Protein AF-A0A9W4ES70-F1 (afdb_monomer_lite)

Structure (mmCIF, N/CA/C/O backbone):
data_AF-A0A9W4ES70-F1
#
_entry.id   AF-A0A9W4ES70-F1
#
loop_
_atom_site.group_PDB
_atom_site.id
_atom_site.type_symbol
_atom_site.label_atom_id
_atom_site.label_alt_id
_atom_site.label_comp_id
_atom_site.label_asym_id
_atom_site.label_entity_id
_atom_site.label_seq_id
_atom_site.pdbx_PDB_ins_code
_atom_site.Cartn_x
_atom_site.Cartn_y
_atom_site.Cartn_z
_atom_site.occupancy
_atom_site.B_iso_or_equiv
_atom_site.auth_seq_id
_atom_site.auth_comp_id
_atom_site.auth_asym_id
_atom_site.auth_atom_id
_atom_site.pdbx_PDB_model_num
ATOM 1 N N . MET A 1 1 ? 16.381 16.134 1.937 1.00 42.25 1 MET A N 1
ATOM 2 C CA . MET A 1 1 ? 16.987 15.827 0.626 1.00 42.25 1 MET A CA 1
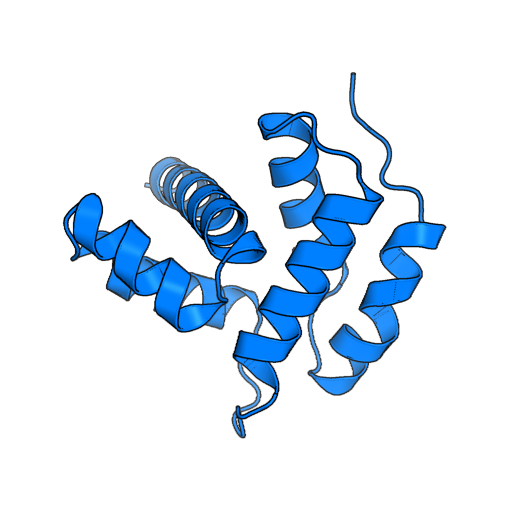ATOM 3 C C . MET A 1 1 ? 16.036 14.864 -0.059 1.00 42.25 1 MET A C 1
ATOM 5 O O . MET A 1 1 ? 15.792 13.801 0.492 1.00 42.25 1 MET A O 1
ATOM 9 N N . GLU A 1 2 ? 15.387 15.279 -1.142 1.00 50.44 2 GLU A N 1
ATOM 10 C CA . GLU A 1 2 ? 14.428 14.433 -1.856 1.00 50.44 2 GLU A CA 1
ATOM 11 C C . GLU A 1 2 ? 15.211 13.301 -2.531 1.00 50.44 2 GLU A C 1
ATOM 13 O O . GLU A 1 2 ? 16.054 13.563 -3.387 1.00 50.44 2 GLU A O 1
ATOM 18 N N . GLN A 1 3 ? 15.033 12.057 -2.076 1.00 54.62 3 GLN A N 1
ATOM 19 C CA . GLN A 1 3 ? 15.670 10.924 -2.740 1.00 54.62 3 GLN A CA 1
ATOM 20 C C . GLN A 1 3 ? 14.976 10.718 -4.083 1.00 54.62 3 GLN A C 1
ATOM 22 O O . GLN A 1 3 ? 13.795 10.363 -4.134 1.00 54.62 3 GLN A O 1
ATOM 27 N N . ASP A 1 4 ? 15.705 10.970 -5.166 1.00 64.94 4 ASP A N 1
ATOM 28 C CA . ASP A 1 4 ? 15.198 10.697 -6.498 1.00 64.94 4 ASP A CA 1
ATOM 29 C C . ASP A 1 4 ? 15.105 9.179 -6.683 1.00 64.94 4 ASP A C 1
ATOM 31 O O . ASP A 1 4 ? 16.084 8.438 -6.536 1.00 64.94 4 ASP A O 1
ATOM 35 N N . ILE A 1 5 ? 13.892 8.691 -6.933 1.00 68.94 5 ILE A N 1
ATOM 36 C CA . ILE A 1 5 ? 13.667 7.264 -7.128 1.00 68.94 5 ILE A CA 1
ATOM 37 C C . ILE A 1 5 ? 14.201 6.931 -8.515 1.00 68.94 5 ILE A C 1
ATOM 39 O O . ILE A 1 5 ? 13.524 7.173 -9.514 1.00 68.94 5 ILE A O 1
ATOM 43 N N . ASN A 1 6 ? 15.403 6.355 -8.564 1.00 70.31 6 ASN A N 1
ATOM 44 C CA . ASN A 1 6 ? 16.024 5.918 -9.810 1.00 70.31 6 ASN A CA 1
ATOM 45 C C . ASN A 1 6 ? 15.044 5.047 -10.620 1.00 70.31 6 ASN A C 1
ATOM 47 O O . ASN A 1 6 ? 14.572 4.008 -10.142 1.00 70.31 6 ASN A O 1
ATOM 51 N N . GLU A 1 7 ? 14.783 5.449 -11.866 1.00 70.50 7 GLU A N 1
ATOM 52 C CA . GLU A 1 7 ? 13.907 4.750 -12.813 1.00 70.50 7 GLU A CA 1
ATOM 53 C C . GLU A 1 7 ? 14.259 3.265 -12.965 1.00 70.50 7 GLU A C 1
ATOM 55 O O . GLU A 1 7 ? 13.384 2.422 -13.153 1.00 70.50 7 GLU A O 1
ATOM 60 N N . THR A 1 8 ? 15.539 2.914 -12.823 1.00 75.62 8 THR A N 1
ATOM 61 C CA . THR A 1 8 ? 16.024 1.528 -12.896 1.00 75.62 8 THR A CA 1
ATOM 62 C C . THR A 1 8 ? 15.408 0.642 -11.813 1.00 75.62 8 THR A C 1
ATOM 64 O O . THR A 1 8 ? 15.099 -0.523 -12.068 1.00 75.62 8 THR A O 1
ATOM 67 N N . SER A 1 9 ? 15.189 1.185 -10.614 1.00 75.75 9 SER A N 1
ATOM 68 C CA . SER A 1 9 ? 14.527 0.459 -9.530 1.00 75.75 9 SER A CA 1
ATOM 69 C C . SER A 1 9 ? 13.036 0.294 -9.829 1.00 75.75 9 SER A C 1
ATOM 71 O O . SER A 1 9 ? 12.507 -0.808 -9.688 1.00 75.75 9 SER A O 1
ATOM 73 N N . LEU A 1 10 ? 12.374 1.340 -10.333 1.00 81.62 10 LEU A N 1
ATOM 74 C CA . LEU A 1 10 ? 10.946 1.309 -10.676 1.00 81.62 10 LEU A CA 1
ATOM 75 C C . LEU A 1 10 ? 10.618 0.380 -11.850 1.00 81.62 10 LEU A C 1
ATOM 77 O O . LEU A 1 10 ? 9.565 -0.254 -11.826 1.00 81.62 10 LEU A O 1
ATOM 81 N N . LYS A 1 11 ? 11.536 0.192 -12.811 1.00 83.50 11 LYS A N 1
ATOM 82 C CA . LYS A 1 11 ? 11.386 -0.796 -13.902 1.00 83.50 11 LYS A CA 1
ATOM 83 C C . LYS A 1 11 ? 11.098 -2.214 -13.399 1.00 83.50 11 LYS A C 1
ATOM 85 O O . LYS A 1 11 ? 10.529 -3.021 -14.127 1.00 83.50 11 LYS A O 1
ATOM 90 N N . ARG A 1 12 ? 11.461 -2.540 -12.151 1.00 81.62 12 ARG A N 1
ATOM 91 C CA . ARG A 1 12 ? 11.150 -3.842 -11.534 1.00 81.62 12 ARG A CA 1
ATOM 92 C C . ARG A 1 12 ? 9.676 -4.003 -11.150 1.00 81.62 12 ARG A C 1
ATOM 94 O O . ARG A 1 12 ? 9.244 -5.132 -10.921 1.00 81.62 12 ARG A O 1
ATOM 101 N N . LEU A 1 13 ? 8.925 -2.906 -11.051 1.00 90.06 13 LEU A N 1
ATOM 102 C CA . LEU A 1 13 ? 7.496 -2.905 -10.740 1.00 90.06 13 LEU A CA 1
ATOM 103 C C . LEU A 1 13 ? 6.628 -2.899 -11.995 1.00 90.06 13 LEU A C 1
ATOM 105 O O . LEU A 1 13 ? 5.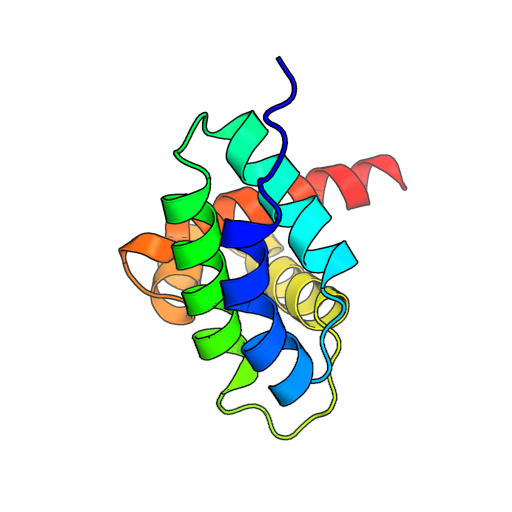547 -3.480 -11.937 1.00 90.06 13 LEU A O 1
ATOM 109 N N . SER A 1 14 ? 7.102 -2.328 -13.111 1.00 88.69 14 SER A N 1
ATOM 110 C CA . SER A 1 14 ? 6.313 -2.191 -14.346 1.00 88.69 14 SER A CA 1
ATOM 111 C C . SER A 1 14 ? 5.637 -3.498 -14.779 1.00 88.69 14 SER A C 1
ATOM 113 O O . SER A 1 14 ? 4.415 -3.500 -14.843 1.00 88.69 14 SER A O 1
ATOM 115 N N . PRO A 1 15 ? 6.333 -4.652 -14.906 1.00 90.56 15 PRO A N 1
ATOM 116 C CA . PRO A 1 15 ? 5.678 -5.880 -15.369 1.00 90.56 15 PRO A CA 1
ATOM 117 C C . PRO A 1 15 ? 4.549 -6.362 -14.450 1.00 90.56 15 PRO A C 1
ATOM 119 O O . PRO A 1 15 ? 3.586 -6.977 -14.896 1.00 90.56 15 PRO A O 1
ATOM 122 N N . ILE A 1 16 ? 4.674 -6.107 -13.146 1.00 92.44 16 ILE A N 1
ATOM 123 C CA . ILE A 1 16 ? 3.676 -6.506 -12.150 1.00 92.44 16 ILE A CA 1
ATOM 124 C C . ILE A 1 16 ? 2.497 -5.532 -12.160 1.00 92.44 16 ILE A C 1
ATOM 126 O O . ILE A 1 16 ? 1.357 -5.970 -12.030 1.00 92.44 16 ILE A O 1
ATOM 130 N N . CYS A 1 17 ? 2.763 -4.240 -12.345 1.00 92.19 17 CYS A N 1
ATOM 131 C CA . CYS A 1 17 ? 1.714 -3.242 -12.518 1.00 92.19 17 CYS A CA 1
ATOM 132 C C . CYS A 1 17 ? 0.920 -3.526 -13.796 1.00 92.19 17 CYS A C 1
ATOM 134 O O . CYS A 1 17 ? -0.299 -3.579 -13.727 1.00 92.19 17 CYS A O 1
ATOM 136 N N . ASP A 1 18 ? 1.590 -3.845 -14.905 1.00 91.81 18 ASP A N 1
ATOM 137 C CA . ASP A 1 18 ? 0.943 -4.212 -16.169 1.00 91.81 18 ASP A CA 1
ATOM 138 C C . ASP A 1 18 ? 0.094 -5.483 -16.016 1.00 91.81 18 ASP A C 1
ATOM 140 O O . ASP A 1 18 ? -1.057 -5.527 -16.445 1.00 91.81 18 ASP A O 1
ATOM 144 N N . THR A 1 19 ? 0.628 -6.509 -15.338 1.00 91.62 19 THR A N 1
ATOM 145 C CA . THR A 1 19 ? -0.084 -7.781 -15.095 1.00 91.62 19 THR A CA 1
ATOM 146 C C . THR A 1 19 ? -1.390 -7.578 -14.324 1.00 91.62 19 THR A C 1
ATOM 148 O O . THR A 1 19 ? -2.372 -8.272 -14.584 1.00 91.62 19 THR A O 1
ATOM 151 N N . PHE A 1 20 ? -1.403 -6.651 -13.366 1.00 91.00 20 PHE A N 1
ATOM 152 C CA . PHE A 1 20 ? -2.552 -6.386 -12.499 1.00 91.00 20 PHE A CA 1
ATOM 153 C C . PHE A 1 20 ? -3.310 -5.100 -12.863 1.00 91.00 20 PHE A C 1
ATOM 155 O O . PHE A 1 20 ? -4.196 -4.699 -12.114 1.00 91.00 20 PHE A O 1
ATOM 162 N N . ASN A 1 21 ? -2.982 -4.466 -13.995 1.00 91.62 21 ASN A N 1
ATOM 163 C CA . ASN A 1 21 ? -3.548 -3.193 -14.448 1.00 91.62 21 ASN A CA 1
ATOM 164 C C . ASN A 1 21 ? -3.521 -2.085 -13.368 1.00 91.62 21 ASN A C 1
ATOM 166 O O . ASN A 1 21 ? -4.538 -1.458 -13.067 1.00 91.62 21 ASN A O 1
ATOM 170 N N . LEU A 1 22 ? -2.356 -1.878 -12.746 1.00 93.19 22 LEU A N 1
ATOM 171 C CA . LEU A 1 22 ? -2.144 -0.904 -11.668 1.00 93.19 22 LEU A CA 1
ATOM 172 C C . LEU A 1 22 ? -1.474 0.373 -12.179 1.00 93.19 22 LEU A C 1
ATOM 174 O O . LEU A 1 22 ? -0.566 0.316 -13.007 1.00 93.19 22 LEU A O 1
ATOM 178 N N . ASP A 1 23 ? -1.860 1.514 -11.606 1.00 93.81 23 ASP A N 1
ATOM 179 C CA . ASP A 1 23 ? -1.206 2.801 -11.849 1.00 93.81 23 ASP A CA 1
ATOM 180 C C . ASP A 1 23 ? 0.186 2.832 -11.185 1.00 93.81 23 ASP A C 1
ATOM 182 O O . ASP A 1 23 ? 0.329 2.929 -9.960 1.00 93.81 23 ASP A O 1
ATOM 186 N N . LEU A 1 24 ? 1.232 2.750 -12.013 1.00 92.44 24 LEU A N 1
ATOM 187 C CA . LEU A 1 24 ? 2.621 2.809 -11.561 1.00 92.44 24 LEU A CA 1
ATOM 188 C C . LEU A 1 24 ? 2.979 4.168 -10.941 1.00 92.44 24 LEU A C 1
ATOM 190 O O . LEU A 1 24 ? 3.793 4.206 -10.016 1.00 92.44 24 LEU A O 1
ATOM 194 N N . ASP A 1 25 ? 2.382 5.269 -11.400 1.00 92.12 25 ASP A N 1
ATOM 195 C CA . ASP A 1 25 ? 2.652 6.598 -10.852 1.00 92.12 25 ASP A CA 1
ATOM 196 C C . ASP A 1 25 ? 2.056 6.749 -9.453 1.00 92.12 25 ASP A C 1
ATOM 198 O O . ASP A 1 25 ? 2.672 7.366 -8.579 1.00 92.12 25 ASP A O 1
ATOM 202 N N . GLU A 1 26 ? 0.894 6.144 -9.199 1.00 93.12 26 GLU A N 1
ATOM 203 C CA . GLU A 1 26 ? 0.335 6.054 -7.849 1.00 93.12 26 GLU A CA 1
ATOM 204 C C . GLU A 1 26 ? 1.271 5.297 -6.904 1.00 93.12 26 GLU A C 1
ATOM 206 O O . GLU A 1 26 ? 1.634 5.806 -5.840 1.00 93.12 26 GLU A O 1
ATOM 211 N N . ILE A 1 27 ? 1.733 4.120 -7.323 1.00 93.62 27 ILE A N 1
ATOM 212 C CA . ILE A 1 27 ? 2.666 3.302 -6.542 1.00 93.62 27 ILE A CA 1
ATOM 213 C C . ILE A 1 27 ? 3.990 4.049 -6.319 1.00 93.62 27 ILE A C 1
ATOM 215 O O . ILE A 1 27 ? 4.549 4.015 -5.220 1.00 93.62 27 ILE A O 1
ATOM 219 N N . ARG A 1 28 ? 4.486 4.777 -7.327 1.00 92.81 28 ARG A N 1
ATOM 220 C CA . ARG A 1 28 ? 5.699 5.602 -7.226 1.00 92.81 28 ARG A CA 1
ATOM 221 C C . ARG A 1 28 ? 5.563 6.682 -6.155 1.00 92.81 28 ARG A C 1
ATOM 223 O O . ARG A 1 28 ? 6.511 6.890 -5.394 1.00 92.81 28 ARG A O 1
ATOM 230 N N . ARG A 1 29 ? 4.412 7.361 -6.076 1.00 92.19 29 ARG A N 1
ATOM 231 C CA . ARG A 1 29 ? 4.150 8.373 -5.036 1.00 92.19 29 ARG A CA 1
ATOM 232 C C . ARG A 1 29 ? 4.221 7.759 -3.640 1.00 92.19 29 ARG A C 1
ATOM 234 O O . ARG A 1 29 ? 4.853 8.338 -2.760 1.00 92.19 29 ARG A O 1
ATOM 241 N N . ASP A 1 30 ? 3.655 6.574 -3.452 1.00 93.50 30 ASP A N 1
ATOM 242 C CA . ASP A 1 30 ? 3.658 5.898 -2.153 1.00 93.50 30 ASP A CA 1
ATOM 243 C C . ASP A 1 30 ? 5.044 5.368 -1.760 1.00 93.50 30 ASP A C 1
ATOM 245 O O . ASP A 1 30 ? 5.463 5.525 -0.612 1.00 93.50 30 ASP A O 1
ATOM 249 N N . ILE A 1 31 ? 5.818 4.845 -2.717 1.00 92.50 31 ILE A N 1
ATOM 250 C CA . ILE A 1 31 ? 7.231 4.492 -2.499 1.00 92.50 31 ILE A CA 1
ATOM 251 C C . ILE A 1 31 ? 8.015 5.713 -2.026 1.00 92.50 31 ILE A C 1
ATOM 253 O O . ILE A 1 31 ? 8.783 5.612 -1.072 1.00 92.50 31 ILE A O 1
ATOM 257 N N . LYS A 1 32 ? 7.801 6.875 -2.653 1.00 90.69 32 LYS A N 1
ATOM 258 C CA . LYS A 1 32 ? 8.493 8.116 -2.291 1.00 90.69 32 LYS A CA 1
ATOM 259 C C . LYS A 1 32 ? 8.204 8.534 -0.857 1.00 90.69 32 LYS A C 1
ATOM 261 O O . LYS A 1 32 ? 9.134 8.911 -0.145 1.00 90.69 32 LYS A O 1
ATOM 266 N N . LYS A 1 33 ? 6.949 8.427 -0.414 1.00 89.81 33 LYS A N 1
ATOM 267 C CA . LYS A 1 33 ? 6.563 8.716 0.975 1.00 89.81 33 LYS A CA 1
ATOM 268 C C . LYS A 1 33 ? 7.273 7.780 1.947 1.00 89.81 33 LYS A C 1
ATOM 270 O O . LYS A 1 33 ? 7.873 8.248 2.910 1.00 89.81 33 LYS A O 1
ATOM 275 N N . VAL A 1 34 ? 7.266 6.475 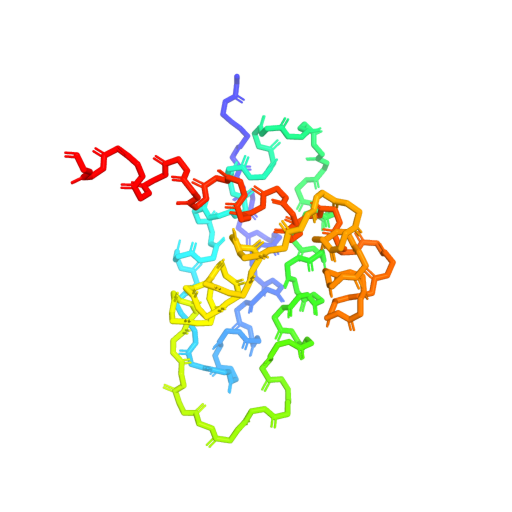1.663 1.00 88.88 34 VAL A N 1
ATOM 276 C CA . VAL A 1 34 ? 7.921 5.474 2.516 1.00 88.88 34 VAL A CA 1
ATOM 277 C C . VAL A 1 34 ? 9.427 5.712 2.583 1.00 88.88 34 VAL A C 1
ATOM 279 O O . VAL A 1 34 ? 9.943 5.861 3.682 1.00 88.88 34 VAL A O 1
ATOM 282 N N . VAL A 1 35 ? 10.113 5.824 1.441 1.00 88.81 35 VAL A N 1
ATOM 283 C CA . VAL A 1 35 ? 11.558 6.115 1.371 1.00 88.81 35 VAL A CA 1
ATOM 284 C C . VAL A 1 35 ? 11.903 7.375 2.167 1.00 88.81 35 VAL A C 1
ATOM 286 O O . VAL A 1 35 ? 12.834 7.367 2.967 1.00 88.81 35 VAL A O 1
ATOM 289 N N . THR A 1 36 ? 11.130 8.449 1.985 1.00 85.81 36 THR A N 1
ATOM 290 C CA . THR A 1 36 ? 11.377 9.728 2.665 1.00 85.81 36 THR A CA 1
ATOM 291 C C . THR A 1 36 ? 11.184 9.618 4.176 1.00 85.81 36 THR A C 1
ATOM 293 O O . THR A 1 36 ? 11.956 10.199 4.930 1.00 85.81 36 THR A O 1
ATOM 296 N N . ARG A 1 37 ? 10.167 8.878 4.634 1.00 83.50 37 ARG A N 1
ATOM 297 C CA . ARG A 1 37 ? 9.842 8.752 6.061 1.00 83.50 37 ARG A CA 1
ATOM 298 C C . ARG A 1 37 ? 10.750 7.770 6.798 1.00 83.50 37 ARG A C 1
ATOM 300 O O . ARG A 1 37 ? 11.008 7.975 7.980 1.00 83.50 37 ARG A O 1
ATOM 307 N N . THR A 1 38 ? 11.171 6.687 6.150 1.00 82.50 38 THR A N 1
ATOM 308 C CA . THR A 1 38 ? 11.946 5.620 6.798 1.00 82.50 38 THR A CA 1
ATOM 309 C C . THR A 1 38 ? 13.448 5.727 6.563 1.00 82.50 38 THR A C 1
ATOM 311 O O . THR A 1 38 ? 14.192 4.969 7.178 1.00 82.50 38 THR A O 1
ATOM 314 N N . GLU A 1 39 ? 13.887 6.615 5.662 1.00 82.38 39 GLU A N 1
ATOM 315 C CA . GLU A 1 39 ? 15.282 6.738 5.207 1.00 82.38 39 GLU A CA 1
ATOM 316 C C . GLU A 1 39 ? 15.870 5.408 4.690 1.00 82.38 39 GLU A C 1
ATOM 318 O O . GLU A 1 39 ? 17.084 5.206 4.650 1.00 82.38 39 GLU A O 1
ATOM 323 N N . MET A 1 40 ? 15.002 4.472 4.289 1.00 83.06 40 MET A N 1
ATOM 324 C CA . MET A 1 40 ? 15.400 3.158 3.793 1.00 83.06 40 MET A CA 1
ATOM 325 C C . MET A 1 40 ? 15.926 3.232 2.362 1.00 83.06 40 MET A C 1
ATOM 327 O O . MET A 1 40 ? 15.493 4.056 1.558 1.00 83.06 40 MET A O 1
ATOM 331 N N . ASP A 1 41 ? 16.795 2.280 2.021 1.00 87.88 41 ASP A N 1
ATOM 332 C CA . ASP A 1 41 ? 17.269 2.087 0.655 1.00 87.88 41 ASP A CA 1
ATOM 333 C C . ASP A 1 41 ? 16.102 1.914 -0.336 1.00 87.88 41 ASP A C 1
ATOM 335 O O . ASP A 1 41 ? 15.195 1.095 -0.137 1.00 87.88 41 ASP A O 1
ATOM 339 N N . VAL A 1 42 ? 16.153 2.665 -1.440 1.00 87.88 42 VAL A N 1
ATOM 340 C CA . VAL A 1 42 ? 15.114 2.673 -2.478 1.00 87.88 42 VAL A CA 1
ATOM 341 C C . VAL A 1 42 ? 14.867 1.271 -3.035 1.00 87.88 42 VAL A C 1
ATOM 343 O O . VAL A 1 42 ? 13.715 0.897 -3.256 1.00 87.88 42 VAL A O 1
ATOM 346 N N . ALA A 1 43 ? 15.913 0.470 -3.260 1.00 88.25 43 ALA A N 1
ATOM 347 C CA . ALA A 1 43 ? 15.749 -0.873 -3.809 1.00 88.25 43 ALA A CA 1
ATOM 348 C C . ALA A 1 43 ? 15.071 -1.816 -2.802 1.00 88.25 43 ALA A C 1
ATOM 350 O O . ALA A 1 43 ? 14.251 -2.647 -3.207 1.00 88.25 43 ALA A O 1
ATOM 351 N N . MET A 1 44 ? 15.346 -1.656 -1.503 1.00 88.88 44 MET A N 1
ATOM 352 C CA . MET A 1 44 ? 14.643 -2.371 -0.436 1.00 88.88 44 MET A CA 1
ATOM 353 C C . MET A 1 44 ? 13.160 -1.986 -0.380 1.00 88.88 44 MET A C 1
ATOM 355 O O . MET A 1 44 ? 12.306 -2.875 -0.319 1.00 88.88 44 MET A O 1
ATOM 359 N N . VAL A 1 45 ? 12.834 -0.690 -0.467 1.00 91.06 45 VAL A N 1
ATOM 360 C CA . VAL A 1 45 ? 11.434 -0.232 -0.474 1.00 91.06 45 VAL A CA 1
ATOM 361 C C . VAL A 1 45 ? 10.693 -0.757 -1.700 1.00 91.06 45 VAL A C 1
ATOM 363 O O . VAL A 1 45 ? 9.637 -1.371 -1.567 1.00 91.06 45 VAL A O 1
ATOM 366 N N . VAL A 1 46 ? 11.280 -0.624 -2.889 1.00 92.44 46 VAL A N 1
ATOM 367 C CA . VAL A 1 46 ? 10.721 -1.167 -4.135 1.00 92.44 46 VAL A CA 1
ATOM 368 C C . VAL A 1 46 ? 10.503 -2.683 -4.043 1.00 92.44 46 VAL A C 1
ATOM 370 O O . VAL A 1 46 ? 9.462 -3.186 -4.468 1.00 92.44 46 VAL A O 1
ATOM 373 N N . GLY A 1 47 ? 11.446 -3.431 -3.459 1.00 91.75 47 GLY A N 1
ATOM 374 C CA . GLY A 1 47 ? 11.302 -4.871 -3.223 1.00 91.75 47 GLY A CA 1
ATOM 375 C C . GLY A 1 47 ? 10.154 -5.219 -2.265 1.00 91.75 47 GLY A C 1
ATOM 376 O O . GLY A 1 47 ? 9.429 -6.196 -2.487 1.00 91.75 47 GLY A O 1
ATOM 377 N N . GLY A 1 48 ? 9.944 -4.393 -1.238 1.00 92.38 48 GLY A N 1
ATOM 378 C CA . GLY A 1 48 ? 8.800 -4.493 -0.335 1.00 92.38 48 GLY A CA 1
ATOM 379 C C . GLY A 1 48 ? 7.475 -4.251 -1.056 1.00 92.38 48 GLY A C 1
ATOM 380 O O . GLY A 1 48 ? 6.595 -5.109 -1.011 1.00 92.38 48 GLY A O 1
ATOM 381 N N . PHE A 1 49 ? 7.360 -3.159 -1.817 1.00 93.88 49 PHE A N 1
ATOM 382 C CA . PHE A 1 49 ? 6.164 -2.857 -2.615 1.00 93.88 49 PHE A CA 1
ATOM 383 C C . PHE A 1 49 ? 5.852 -3.955 -3.629 1.00 93.88 49 PHE A C 1
ATOM 385 O O . PHE A 1 49 ? 4.703 -4.374 -3.749 1.00 93.88 49 PHE A O 1
ATOM 392 N N . ARG A 1 50 ? 6.875 -4.504 -4.291 1.00 93.50 50 ARG A N 1
ATOM 393 C CA . ARG A 1 50 ? 6.720 -5.656 -5.187 1.00 93.50 50 ARG A CA 1
ATOM 394 C C . ARG A 1 50 ? 6.049 -6.835 -4.481 1.00 93.50 50 ARG A C 1
ATOM 396 O O . ARG A 1 50 ? 5.142 -7.458 -5.028 1.00 93.50 50 ARG A O 1
ATOM 403 N N . THR A 1 51 ? 6.493 -7.139 -3.264 1.00 92.81 51 THR A N 1
ATOM 404 C CA . THR A 1 51 ? 5.947 -8.238 -2.458 1.00 92.81 51 THR A CA 1
ATOM 405 C C . THR A 1 51 ? 4.521 -7.944 -2.004 1.00 92.81 51 THR A C 1
ATOM 407 O O . THR A 1 51 ? 3.664 -8.819 -2.107 1.00 92.81 51 THR A O 1
ATOM 410 N N . ILE A 1 52 ? 4.251 -6.715 -1.554 1.00 94.56 52 ILE A N 1
ATOM 411 C CA . ILE A 1 52 ? 2.915 -6.262 -1.152 1.00 94.56 52 ILE A CA 1
ATOM 412 C C . 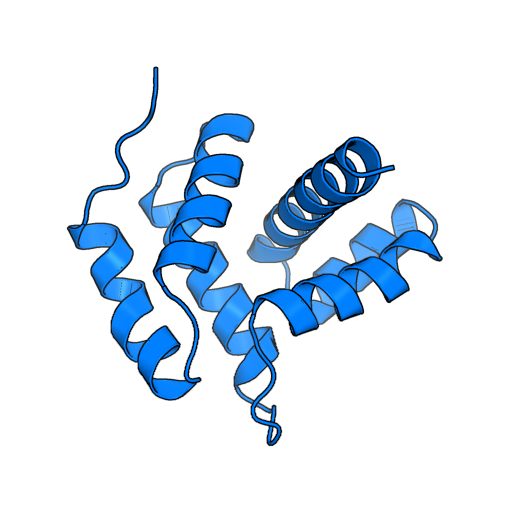ILE A 1 52 ? 1.936 -6.418 -2.319 1.00 94.56 52 ILE A C 1
ATOM 414 O O . ILE A 1 52 ? 0.914 -7.079 -2.165 1.00 94.56 52 ILE A O 1
ATOM 418 N N . ILE A 1 53 ? 2.276 -5.900 -3.500 1.00 94.25 53 ILE A N 1
ATOM 419 C CA . ILE A 1 53 ? 1.422 -5.986 -4.690 1.00 94.25 53 ILE A CA 1
ATOM 420 C C . ILE A 1 53 ? 1.149 -7.449 -5.055 1.00 94.25 53 ILE A C 1
ATOM 422 O O . ILE A 1 53 ? -0.004 -7.846 -5.196 1.00 94.25 53 ILE A O 1
ATOM 426 N N . LEU A 1 54 ? 2.181 -8.294 -5.124 1.00 92.75 54 LEU A N 1
ATOM 427 C CA . LEU A 1 54 ? 1.985 -9.719 -5.404 1.00 92.75 54 LEU A CA 1
ATOM 428 C C . LEU A 1 54 ? 1.058 -10.384 -4.375 1.00 92.75 54 LEU A C 1
ATOM 430 O O . LEU A 1 54 ? 0.184 -11.158 -4.747 1.00 92.75 54 LEU A O 1
ATOM 434 N N . LYS A 1 55 ? 1.197 -10.079 -3.083 1.00 92.12 55 LYS A N 1
ATOM 435 C CA . LYS A 1 55 ? 0.336 -10.660 -2.041 1.00 92.12 55 LYS A CA 1
ATOM 436 C C . LYS A 1 55 ? -1.116 -10.200 -2.149 1.00 92.12 55 LYS A C 1
ATOM 438 O O . LYS A 1 55 ? -2.013 -11.018 -1.955 1.00 92.12 55 LYS A O 1
ATOM 443 N N . LEU A 1 56 ? -1.333 -8.927 -2.462 1.00 92.12 56 LEU A N 1
ATOM 444 C CA . LEU A 1 56 ? -2.663 -8.327 -2.516 1.00 92.12 56 LEU A CA 1
ATOM 445 C C . LEU A 1 56 ? -3.427 -8.664 -3.802 1.00 92.12 56 LEU A C 1
ATOM 447 O O . LEU A 1 56 ? -4.648 -8.790 -3.748 1.00 92.12 56 LEU A O 1
ATOM 451 N N . PHE A 1 57 ? -2.727 -8.840 -4.928 1.00 92.81 57 PHE A N 1
ATOM 452 C CA . PHE A 1 57 ? -3.353 -8.946 -6.250 1.00 92.81 57 PHE A CA 1
ATOM 453 C C . PHE A 1 57 ? -3.248 -10.332 -6.900 1.00 92.81 57 PHE A C 1
ATOM 455 O O . PHE A 1 57 ? -4.122 -10.689 -7.681 1.00 92.81 57 PHE A O 1
ATOM 462 N N . TYR A 1 58 ? -2.273 -11.182 -6.545 1.00 87.50 58 TYR A N 1
ATOM 463 C CA . TYR A 1 58 ? -2.055 -12.467 -7.243 1.00 87.50 58 TYR A CA 1
ATOM 464 C C . TYR A 1 58 ? -3.253 -13.433 -7.211 1.00 87.50 58 TYR A C 1
ATOM 466 O O . TYR A 1 58 ? -3.393 -14.276 -8.092 1.00 87.50 58 TYR A O 1
ATOM 474 N N . LYS A 1 59 ? -4.114 -13.344 -6.189 1.00 79.50 59 LYS A N 1
ATOM 475 C CA . LYS A 1 59 ? -5.319 -14.186 -6.060 1.00 79.50 59 LYS A CA 1
ATOM 476 C C . LYS A 1 59 ? -6.624 -13.441 -6.336 1.00 79.50 59 LYS A C 1
ATOM 478 O O . LYS A 1 59 ? -7.689 -14.052 -6.236 1.00 79.50 59 LYS A O 1
ATOM 483 N N . ARG A 1 60 ? -6.553 -12.145 -6.640 1.00 83.06 60 ARG A N 1
ATOM 484 C CA . ARG A 1 60 ? -7.732 -11.348 -6.969 1.00 83.06 60 ARG A CA 1
ATOM 485 C C . ARG A 1 60 ? -8.194 -11.678 -8.386 1.00 83.06 60 ARG A C 1
ATOM 487 O O . ARG A 1 60 ? -7.388 -11.966 -9.265 1.00 83.06 60 ARG A O 1
ATOM 494 N N . LYS A 1 61 ? -9.513 -11.725 -8.564 1.00 77.75 61 LYS A N 1
ATOM 495 C CA . LYS A 1 61 ? -10.179 -11.982 -9.857 1.00 77.75 61 LYS A CA 1
ATOM 496 C C . LYS A 1 61 ? -10.974 -10.764 -10.337 1.00 77.75 61 LYS A C 1
ATOM 498 O O . LYS A 1 61 ? -11.545 -10.784 -11.419 1.00 77.75 61 LYS A O 1
ATOM 503 N N . ASP A 1 62 ? -11.040 -9.750 -9.490 1.00 82.38 62 ASP A N 1
ATOM 504 C CA . ASP A 1 62 ? -11.665 -8.454 -9.666 1.00 82.38 62 ASP A CA 1
ATOM 505 C C . ASP A 1 62 ? -10.644 -7.441 -10.204 1.00 82.38 62 ASP A C 1
ATOM 507 O O . ASP A 1 62 ? -9.489 -7.429 -9.781 1.00 82.38 62 ASP A O 1
ATOM 511 N N . ASN A 1 63 ? -11.081 -6.555 -11.105 1.00 83.12 63 ASN A N 1
ATOM 512 C CA . ASN A 1 63 ? -10.265 -5.457 -11.647 1.00 83.12 63 ASN A CA 1
ATOM 513 C C . ASN A 1 63 ? -10.230 -4.261 -10.680 1.00 83.12 63 ASN A C 1
ATOM 515 O O . ASN A 1 63 ? -10.573 -3.135 -11.042 1.00 83.12 63 ASN A O 1
ATOM 519 N N . VAL A 1 64 ? -9.893 -4.522 -9.420 1.00 91.00 64 VAL A N 1
ATOM 520 C CA . VAL A 1 64 ? -9.841 -3.500 -8.374 1.00 91.00 64 VAL A CA 1
ATOM 521 C C . VAL A 1 64 ? -8.605 -2.611 -8.546 1.00 91.00 64 VAL A C 1
ATOM 523 O O . VAL A 1 64 ? -7.523 -3.096 -8.876 1.00 91.00 64 VAL A O 1
ATOM 526 N N . SER A 1 65 ? -8.744 -1.307 -8.305 1.00 93.25 65 SER A N 1
ATOM 527 C CA . SER A 1 65 ? -7.610 -0.380 -8.360 1.00 93.25 65 SER A CA 1
ATOM 528 C C . SER A 1 65 ? -6.721 -0.490 -7.118 1.00 93.25 65 SER A C 1
ATOM 530 O O . SER A 1 65 ? -7.157 -0.920 -6.045 1.00 93.25 65 SER A O 1
ATOM 532 N N . TYR A 1 66 ? -5.469 -0.042 -7.236 1.00 94.44 66 TYR A N 1
ATOM 533 C CA . TYR A 1 66 ? -4.557 0.051 -6.096 1.00 94.44 66 TYR A CA 1
ATOM 534 C C . TYR A 1 66 ? -5.111 0.943 -4.974 1.00 94.44 66 TYR A C 1
ATOM 536 O O . TYR A 1 66 ? -5.099 0.532 -3.810 1.00 94.44 66 TYR A O 1
ATOM 544 N N . SER A 1 67 ? -5.687 2.101 -5.314 1.00 93.56 67 SER A N 1
ATOM 545 C CA . SER A 1 67 ? -6.347 2.979 -4.341 1.00 93.56 67 SER A CA 1
ATOM 546 C C . SER A 1 67 ? -7.497 2.295 -3.606 1.00 93.56 67 SER A C 1
ATOM 548 O O . SER A 1 67 ? -7.601 2.436 -2.391 1.00 93.56 67 SER A O 1
ATOM 550 N N . GLN A 1 68 ? -8.333 1.523 -4.310 1.00 94.81 68 GLN A N 1
ATOM 551 C CA . GLN A 1 68 ? -9.452 0.825 -3.678 1.00 94.81 68 GLN A CA 1
ATOM 552 C C . GLN A 1 68 ? -8.954 -0.250 -2.708 1.00 94.81 68 GLN A C 1
ATOM 554 O O . GLN A 1 68 ? -9.452 -0.341 -1.591 1.00 94.81 68 GLN A O 1
ATOM 559 N N . VAL A 1 69 ? -7.914 -1.012 -3.068 1.00 94.50 69 VAL A N 1
ATOM 560 C CA . VAL A 1 69 ? -7.319 -1.985 -2.138 1.00 94.50 69 VAL A CA 1
ATOM 561 C C . VAL A 1 69 ? -6.728 -1.296 -0.903 1.00 94.50 69 VAL A C 1
ATOM 563 O O . VAL A 1 69 ? -6.887 -1.809 0.203 1.00 94.50 69 VAL A O 1
ATOM 566 N N . LYS A 1 70 ? -6.074 -0.135 -1.057 1.00 94.62 70 LYS A N 1
ATOM 567 C CA . LYS A 1 70 ? -5.603 0.664 0.090 1.00 94.62 70 LYS A CA 1
ATOM 568 C C . LYS A 1 70 ? -6.764 1.107 0.983 1.00 94.62 70 LYS A C 1
ATOM 570 O O . LYS A 1 70 ? -6.670 0.944 2.197 1.00 94.62 70 LYS A O 1
ATOM 575 N N . ALA A 1 71 ? -7.851 1.602 0.390 1.00 95.12 71 ALA A N 1
ATOM 576 C CA . ALA A 1 71 ? -9.047 2.012 1.117 1.00 95.12 71 ALA A CA 1
ATOM 577 C C . ALA A 1 71 ? -9.660 0.842 1.906 1.00 95.12 71 ALA A C 1
ATOM 579 O O . ALA A 1 71 ? -9.883 0.975 3.107 1.00 95.12 71 ALA A O 1
ATOM 580 N N . ASP A 1 72 ? -9.825 -0.328 1.278 1.00 95.12 72 ASP A N 1
ATOM 581 C CA . ASP A 1 72 ? -10.355 -1.535 1.926 1.00 95.12 72 ASP A CA 1
ATOM 582 C C . ASP A 1 72 ? -9.501 -1.957 3.136 1.00 95.12 72 ASP A C 1
ATOM 584 O O . ASP A 1 72 ? -10.016 -2.297 4.204 1.00 95.12 72 ASP A O 1
ATOM 588 N N . ILE A 1 73 ? -8.171 -1.939 2.976 1.00 95.88 73 ILE A N 1
ATOM 589 C CA . ILE A 1 73 ? -7.219 -2.269 4.044 1.00 95.88 73 ILE A CA 1
ATOM 590 C C . ILE A 1 73 ? -7.349 -1.263 5.189 1.00 95.88 73 ILE A C 1
ATOM 592 O O . ILE A 1 73 ? -7.456 -1.673 6.348 1.00 95.88 73 ILE A O 1
ATOM 596 N N . TYR A 1 74 ? -7.369 0.033 4.881 1.00 96.00 74 TYR A N 1
ATOM 597 C CA . TYR A 1 74 ? -7.523 1.091 5.875 1.00 96.00 74 TYR A CA 1
ATOM 598 C C . TYR A 1 74 ? -8.847 0.969 6.640 1.00 96.00 74 TYR A C 1
ATOM 600 O O . TYR A 1 74 ? -8.859 1.039 7.870 1.00 96.00 74 TYR A O 1
ATOM 608 N N . ASP A 1 75 ? -9.948 0.690 5.941 1.00 96.69 75 ASP A N 1
ATOM 609 C CA . ASP A 1 75 ? -11.278 0.526 6.530 1.00 96.69 75 ASP A CA 1
ATOM 610 C C . ASP A 1 75 ? -11.367 -0.626 7.531 1.00 96.69 75 ASP A C 1
ATOM 612 O O . ASP A 1 75 ? -12.142 -0.568 8.496 1.00 96.69 75 ASP A O 1
ATOM 616 N N . VAL A 1 76 ? -10.586 -1.683 7.313 1.00 96.81 76 VAL A N 1
ATOM 617 C CA . VAL A 1 76 ? -10.409 -2.753 8.295 1.00 96.81 76 VAL A CA 1
ATOM 618 C C . VAL A 1 76 ? -9.515 -2.266 9.429 1.00 96.81 76 VAL A C 1
ATOM 620 O O . VAL A 1 76 ? -9.899 -2.361 10.593 1.00 96.81 76 VAL A O 1
ATOM 623 N N . MET A 1 77 ? -8.344 -1.708 9.116 1.00 96.75 77 MET A N 1
ATOM 624 C CA . MET A 1 77 ? -7.341 -1.342 10.118 1.00 96.75 77 MET A CA 1
ATOM 625 C C . MET A 1 77 ? -7.825 -0.279 11.101 1.00 96.75 77 MET A C 1
ATOM 627 O O . MET A 1 77 ? -7.515 -0.389 12.284 1.00 96.75 77 MET A O 1
ATOM 631 N N . ARG A 1 78 ? -8.611 0.715 10.676 1.00 95.12 78 ARG A N 1
ATOM 632 C CA . ARG A 1 78 ? -9.123 1.772 11.569 1.00 95.12 78 ARG A CA 1
ATOM 633 C C . ARG A 1 78 ? -10.053 1.257 12.673 1.00 95.12 78 ARG A C 1
ATOM 635 O O . ARG A 1 78 ? -10.225 1.927 13.683 1.00 95.12 78 ARG A O 1
ATOM 642 N N . LYS A 1 79 ? -10.623 0.060 12.501 1.00 96.50 79 LYS A N 1
ATOM 643 C CA . LYS A 1 79 ? -11.489 -0.612 13.486 1.00 96.50 79 LYS A CA 1
ATOM 644 C C . LYS A 1 79 ? -10.699 -1.485 14.469 1.00 96.50 79 LYS A C 1
ATOM 646 O O . LYS A 1 79 ? -11.287 -2.040 15.390 1.00 96.50 79 LYS A O 1
ATOM 651 N N . LEU A 1 80 ? -9.390 -1.636 14.256 1.00 96.88 80 LEU A N 1
ATOM 652 C CA . LEU A 1 80 ? -8.508 -2.501 15.034 1.00 96.88 80 LEU A CA 1
ATOM 653 C C . LEU A 1 80 ? -7.681 -1.702 16.045 1.00 96.88 80 LEU A C 1
ATOM 655 O O . LEU A 1 80 ? -7.229 -0.584 15.778 1.00 96.88 80 LEU A O 1
ATOM 659 N N . SER A 1 81 ? -7.391 -2.324 17.186 1.00 95.88 81 SER A N 1
ATOM 660 C CA . SER A 1 81 ? -6.389 -1.825 18.129 1.00 95.88 81 SER A CA 1
ATOM 661 C C . SER A 1 81 ? -4.971 -1.891 17.538 1.00 95.88 81 SER A C 1
ATOM 663 O O . SER A 1 81 ? -4.707 -2.591 16.558 1.00 95.88 81 SER A O 1
ATOM 665 N N . LYS A 1 82 ? -4.005 -1.183 18.144 1.00 90.94 82 LYS A N 1
ATOM 666 C CA . LYS A 1 82 ? -2.607 -1.171 17.662 1.00 90.94 82 LYS A CA 1
ATOM 667 C C . LYS A 1 82 ? -1.986 -2.579 17.528 1.00 90.94 82 LYS A C 1
ATOM 669 O O . LYS A 1 82 ? -1.415 -2.849 16.470 1.00 90.94 82 LYS A O 1
ATOM 674 N N . PRO A 1 83 ? -2.104 -3.492 18.516 1.00 93.75 83 PRO A N 1
ATOM 675 C CA . PRO A 1 83 ? -1.591 -4.857 18.366 1.00 93.75 83 PRO A CA 1
ATOM 676 C C . PRO A 1 83 ? -2.264 -5.619 17.216 1.00 93.75 83 PRO A C 1
ATOM 678 O O . PRO A 1 83 ? -1.606 -6.340 16.464 1.00 93.75 83 PRO A O 1
ATOM 681 N N . GLU A 1 84 ? -3.571 -5.422 17.037 1.00 96.81 84 GLU A N 1
ATOM 682 C CA . GLU A 1 84 ? -4.346 -6.082 15.988 1.00 96.81 84 GLU A CA 1
ATOM 683 C C . GLU A 1 84 ? -3.990 -5.569 14.591 1.00 96.81 84 GLU A C 1
ATOM 685 O O . GLU A 1 84 ? -3.878 -6.382 13.674 1.00 96.81 84 GLU A O 1
ATOM 690 N N . LYS A 1 85 ? -3.725 -4.263 14.425 1.00 96.00 85 LYS A N 1
ATOM 691 C CA . LYS A 1 85 ? -3.203 -3.687 13.171 1.00 96.00 85 LYS A CA 1
ATOM 692 C C . LYS A 1 85 ? -1.905 -4.383 12.749 1.00 96.00 85 LYS A C 1
ATOM 694 O O . LYS A 1 85 ? -1.774 -4.793 11.596 1.00 96.00 85 LYS A O 1
ATOM 699 N N . GLY A 1 86 ? -0.976 -4.576 13.690 1.00 94.50 86 GLY A N 1
ATOM 700 C CA . GLY A 1 86 ? 0.281 -5.288 13.440 1.00 94.50 86 GLY A CA 1
ATOM 701 C C . GLY A 1 86 ? 0.058 -6.741 13.014 1.00 94.50 86 GLY A C 1
ATOM 702 O O . GLY A 1 86 ? 0.574 -7.178 11.984 1.00 94.50 86 GLY A O 1
ATOM 703 N N . ALA A 1 87 ? -0.777 -7.475 13.754 1.00 95.62 87 ALA A N 1
ATOM 704 C CA . ALA A 1 87 ? -1.109 -8.863 13.438 1.00 95.62 87 ALA A CA 1
ATOM 705 C C . ALA A 1 87 ? -1.870 -9.017 12.107 1.00 95.62 87 ALA A C 1
ATOM 707 O O . ALA A 1 87 ? -1.717 -10.027 11.415 1.00 95.62 87 ALA A O 1
ATOM 708 N N . PHE A 1 88 ? -2.710 -8.046 11.750 1.00 96.44 88 PHE A N 1
ATOM 709 C CA . PHE A 1 88 ? -3.430 -8.002 10.480 1.00 96.44 88 PHE A CA 1
ATOM 710 C C . PHE A 1 88 ? -2.471 -7.770 9.308 1.00 96.44 88 PHE A C 1
ATOM 712 O O . PHE A 1 88 ? -2.426 -8.588 8.389 1.00 96.44 88 PHE A O 1
ATOM 719 N N . ALA A 1 89 ? -1.633 -6.732 9.381 1.00 95.44 89 ALA A N 1
ATOM 720 C CA . ALA A 1 89 ? -0.642 -6.439 8.349 1.00 95.44 89 ALA A CA 1
ATOM 721 C C . 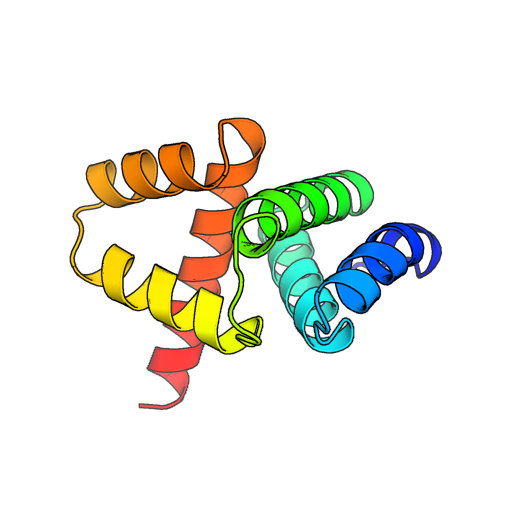ALA A 1 89 ? 0.331 -7.613 8.148 1.00 95.44 89 ALA A C 1
ATOM 723 O O . ALA A 1 89 ? 0.614 -8.007 7.016 1.00 95.44 89 ALA A O 1
ATOM 724 N N . HIS A 1 90 ? 0.790 -8.236 9.240 1.00 95.00 90 HIS A N 1
ATOM 725 C CA . HIS A 1 90 ? 1.664 -9.405 9.172 1.00 95.00 90 HIS A CA 1
ATOM 726 C C . HIS A 1 90 ? 1.007 -10.586 8.453 1.00 95.00 90 HIS A C 1
ATOM 728 O O . HIS A 1 90 ? 1.643 -11.230 7.620 1.00 95.00 90 HIS A O 1
ATOM 734 N N . ARG A 1 91 ? -0.275 -10.859 8.720 1.00 94.50 91 ARG A N 1
ATOM 735 C CA . ARG A 1 91 ? -1.027 -11.904 8.009 1.00 94.50 91 ARG A CA 1
ATOM 736 C C . ARG A 1 91 ? -1.220 -11.581 6.528 1.00 94.50 91 ARG A C 1
ATOM 738 O O . ARG A 1 91 ? -1.184 -12.497 5.711 1.00 94.50 91 ARG A O 1
ATOM 745 N N . LEU A 1 92 ? -1.402 -10.306 6.190 1.00 93.19 92 LEU A N 1
ATOM 746 C CA . LEU A 1 92 ? -1.695 -9.882 4.825 1.00 93.19 92 LEU A CA 1
ATOM 747 C C . LEU A 1 92 ? -0.467 -9.949 3.906 1.00 93.19 92 LEU A C 1
ATOM 749 O O . LEU A 1 92 ? -0.552 -10.479 2.800 1.00 93.19 92 LEU A O 1
ATOM 753 N N . VAL A 1 93 ? 0.681 -9.438 4.362 1.00 93.00 93 VAL A N 1
ATOM 754 C CA . VAL A 1 93 ? 1.873 -9.263 3.505 1.00 93.00 93 VAL A CA 1
ATOM 755 C C . VAL A 1 93 ? 3.131 -9.973 4.014 1.00 93.00 93 VAL A C 1
ATOM 757 O O . VAL A 1 93 ? 4.123 -10.056 3.290 1.00 93.00 93 VAL A O 1
ATOM 760 N N . GLY A 1 94 ? 3.094 -10.558 5.213 1.00 89.50 94 GLY A N 1
ATOM 761 C CA . GLY A 1 94 ? 4.209 -11.297 5.806 1.00 89.50 94 GLY A CA 1
ATOM 762 C C . GLY A 1 94 ? 5.257 -10.425 6.507 1.00 89.50 94 GLY A C 1
ATOM 763 O O . GLY A 1 94 ? 5.183 -9.194 6.522 1.00 89.50 94 GLY A O 1
ATOM 764 N N . GLY A 1 95 ? 6.256 -11.102 7.087 1.00 78.50 95 GLY A N 1
ATOM 765 C CA . GLY A 1 95 ? 7.254 -10.552 8.011 1.00 78.50 95 GLY A CA 1
ATOM 766 C C . GLY A 1 95 ? 7.887 -9.234 7.570 1.00 78.50 95 GLY A C 1
ATOM 767 O O . GLY A 1 95 ? 7.639 -8.206 8.181 1.00 78.50 95 GLY A O 1
ATOM 768 N N . HIS A 1 96 ? 8.675 -9.211 6.499 1.00 76.38 96 HIS A N 1
ATOM 769 C CA . HIS A 1 96 ? 9.427 -7.995 6.152 1.00 76.38 96 HIS A CA 1
ATOM 770 C C . HIS A 1 96 ? 8.568 -6.851 5.583 1.00 76.38 96 HIS A C 1
ATOM 772 O O . HIS A 1 96 ? 9.025 -5.714 5.538 1.00 76.38 96 HIS A O 1
ATOM 778 N N . CYS A 1 97 ? 7.326 -7.120 5.167 1.00 89.94 97 CYS A N 1
ATOM 779 C CA . CYS A 1 97 ? 6.484 -6.136 4.477 1.00 89.94 97 CYS A CA 1
ATOM 780 C C . CYS A 1 97 ? 5.412 -5.501 5.372 1.00 89.94 97 CYS A C 1
ATOM 782 O O . CYS A 1 97 ? 4.869 -4.460 5.011 1.00 89.94 97 CYS A O 1
ATOM 784 N N . HIS A 1 98 ? 5.102 -6.085 6.536 1.00 92.50 98 HIS A N 1
ATOM 785 C CA . HIS A 1 98 ? 4.015 -5.581 7.382 1.00 92.50 98 HIS A CA 1
ATOM 786 C C . HIS A 1 98 ? 4.287 -4.178 7.928 1.00 92.50 98 HIS A C 1
ATOM 788 O O . HIS A 1 98 ? 3.376 -3.359 7.956 1.00 92.50 98 HIS A O 1
ATOM 794 N N . ALA A 1 99 ? 5.535 -3.881 8.306 1.00 90.88 99 ALA A N 1
ATOM 795 C CA . ALA A 1 99 ? 5.927 -2.548 8.757 1.00 90.88 99 ALA A CA 1
ATOM 796 C C . ALA A 1 99 ? 5.723 -1.508 7.646 1.00 90.88 99 ALA A C 1
ATOM 798 O O . ALA A 1 99 ? 5.179 -0.439 7.888 1.00 90.88 99 ALA A O 1
ATOM 799 N N . MET A 1 100 ? 6.081 -1.851 6.407 1.00 92.31 100 MET A N 1
ATOM 800 C CA . MET A 1 100 ? 5.890 -0.983 5.244 1.00 92.31 100 MET A CA 1
ATOM 801 C C . MET A 1 100 ? 4.411 -0.743 4.936 1.00 92.31 100 MET A C 1
ATOM 803 O O . MET A 1 100 ? 4.021 0.386 4.657 1.00 92.31 100 MET A O 1
ATOM 807 N N . LEU A 1 101 ? 3.581 -1.784 5.042 1.00 94.25 101 LEU A N 1
ATOM 808 C CA . LEU A 1 101 ? 2.135 -1.644 4.910 1.00 94.25 101 LEU A CA 1
ATOM 809 C C . LEU A 1 101 ? 1.547 -0.762 6.022 1.00 94.25 101 LEU A C 1
ATOM 811 O O . LEU A 1 101 ? 0.702 0.077 5.736 1.00 94.25 101 LEU A O 1
ATOM 815 N N . LEU A 1 102 ? 2.005 -0.913 7.269 1.00 94.06 102 LEU A N 1
ATOM 816 C CA . LEU A 1 102 ? 1.589 -0.048 8.377 1.00 94.06 102 LEU A CA 1
ATOM 817 C C . LEU A 1 102 ? 1.939 1.417 8.095 1.00 94.06 102 LEU A C 1
ATOM 819 O O . LEU A 1 102 ? 1.067 2.271 8.202 1.00 94.06 102 LEU A O 1
ATOM 823 N N . TYR A 1 103 ? 3.170 1.699 7.659 1.00 92.44 103 TYR A N 1
ATOM 824 C CA . TYR A 1 103 ? 3.571 3.058 7.285 1.00 92.44 103 TYR A CA 1
ATOM 825 C C . TYR A 1 103 ? 2.722 3.629 6.153 1.00 92.44 103 TYR A C 1
ATOM 827 O O . TYR A 1 103 ? 2.319 4.786 6.222 1.00 92.44 103 TYR A O 1
ATOM 835 N N . LEU A 1 104 ? 2.427 2.823 5.133 1.00 93.06 104 LEU A N 1
ATOM 836 C CA . LEU A 1 104 ? 1.568 3.235 4.030 1.00 93.06 104 LEU A CA 1
ATOM 837 C C . LEU A 1 104 ? 0.164 3.622 4.519 1.00 93.06 104 LEU A C 1
ATOM 839 O O . LEU A 1 104 ? -0.383 4.623 4.069 1.00 93.06 104 LEU A O 1
ATOM 843 N N . MET A 1 105 ? -0.408 2.852 5.447 1.00 95.19 105 MET A N 1
ATOM 844 C CA . MET A 1 105 ? -1.735 3.131 6.001 1.00 95.19 105 MET A CA 1
ATOM 845 C C . MET A 1 105 ? -1.744 4.341 6.939 1.00 95.19 105 MET A C 1
ATOM 847 O O . MET A 1 105 ? -2.717 5.085 6.929 1.00 95.19 105 MET A O 1
ATOM 851 N N . ASP A 1 106 ? -0.663 4.591 7.683 1.00 93.12 106 ASP A N 1
ATOM 852 C CA . ASP A 1 106 ? -0.502 5.831 8.455 1.00 93.12 106 ASP A CA 1
ATOM 853 C C . ASP A 1 106 ? -0.438 7.069 7.540 1.00 93.12 106 ASP A C 1
ATOM 855 O O . ASP A 1 106 ? -0.971 8.121 7.881 1.00 93.12 106 ASP A O 1
ATOM 859 N N . GLU A 1 107 ? 0.258 6.985 6.399 1.00 91.25 107 GLU A N 1
ATOM 860 C CA . GLU A 1 107 ? 0.307 8.091 5.429 1.00 91.25 107 GLU A CA 1
ATOM 861 C C . GLU A 1 107 ? -1.057 8.312 4.773 1.00 91.25 107 GLU A C 1
ATOM 863 O O . GLU A 1 107 ? -1.509 9.448 4.655 1.00 91.25 107 GLU A O 1
ATOM 868 N N . TYR A 1 108 ? -1.743 7.228 4.422 1.00 92.50 108 TYR A N 1
ATOM 869 C CA . TYR A 1 108 ? -3.093 7.291 3.877 1.00 92.50 108 TYR A CA 1
ATOM 870 C C . TYR A 1 108 ? -4.104 7.894 4.871 1.00 92.50 108 TYR A C 1
ATOM 872 O O . TYR A 1 108 ? -4.944 8.697 4.480 1.00 92.50 108 TYR A O 1
ATOM 880 N N . GLU A 1 109 ? -3.990 7.585 6.168 1.00 92.19 109 GLU A N 1
ATOM 881 C CA . GLU A 1 109 ? -4.808 8.202 7.223 1.00 92.19 109 GLU A CA 1
ATOM 882 C C . GLU A 1 109 ? -4.626 9.724 7.270 1.00 92.19 109 GLU A C 1
ATOM 884 O O . GLU A 1 109 ? -5.608 10.460 7.340 1.00 92.19 109 GLU A O 1
ATOM 889 N N . LYS A 1 110 ? -3.384 10.215 7.172 1.00 90.62 110 LYS A N 1
ATOM 890 C CA . LYS A 1 110 ? -3.108 11.661 7.133 1.00 90.62 110 LYS A CA 1
ATOM 891 C C . LYS A 1 110 ? -3.712 12.334 5.903 1.00 90.62 110 LYS A C 1
ATOM 893 O O . LYS A 1 110 ? -4.165 13.467 6.006 1.00 90.62 110 LYS A O 1
ATOM 898 N N . GLU A 1 111 ? -3.697 11.660 4.756 1.00 88.06 111 GLU A N 1
ATOM 899 C CA . GLU A 1 111 ? -4.300 12.172 3.520 1.00 88.06 111 GLU A CA 1
ATOM 900 C C . GLU A 1 111 ? -5.812 12.297 3.638 1.00 88.06 111 GLU A C 1
ATOM 902 O O . GLU A 1 111 ? -6.356 13.325 3.254 1.00 88.06 111 GLU A O 1
ATOM 907 N N . ILE A 1 112 ? -6.475 11.287 4.207 1.00 89.50 112 ILE A N 1
ATOM 908 C CA . ILE A 1 112 ? -7.917 11.342 4.463 1.00 89.50 112 ILE A CA 1
ATOM 909 C C . ILE A 1 112 ? -8.237 12.488 5.426 1.00 89.50 112 ILE A C 1
ATOM 911 O O . ILE A 1 112 ? -9.087 13.314 5.116 1.00 89.50 112 ILE A O 1
ATOM 915 N N . LEU A 1 113 ? -7.524 12.581 6.551 1.00 86.00 113 LEU A N 1
ATOM 916 C CA . LEU A 1 113 ? -7.766 13.616 7.563 1.00 86.00 113 LEU A CA 1
ATOM 917 C C . LEU A 1 113 ? -7.470 15.039 7.069 1.00 86.00 113 LEU A C 1
ATOM 919 O O . LEU A 1 113 ? -7.996 15.992 7.623 1.00 86.00 113 LEU A O 1
ATOM 923 N N . ALA A 1 114 ? -6.614 15.207 6.059 1.00 85.94 114 ALA A N 1
ATOM 924 C CA . ALA A 1 114 ? -6.349 16.511 5.452 1.00 85.94 114 ALA A CA 1
ATOM 925 C C . ALA A 1 114 ? -7.451 16.962 4.473 1.00 85.94 114 ALA A C 1
ATOM 927 O O . ALA A 1 114 ? -7.440 18.113 4.036 1.00 85.94 114 ALA A O 1
ATOM 928 N N . LEU A 1 115 ? -8.353 16.054 4.089 1.00 77.19 115 LEU A N 1
ATOM 929 C CA . LEU A 1 115 ? -9.483 16.306 3.191 1.00 77.19 115 LEU A CA 1
ATOM 930 C C . LEU A 1 115 ? -10.807 16.535 3.944 1.00 77.19 115 LEU A C 1
ATOM 932 O O . LEU A 1 115 ? -11.793 16.904 3.305 1.00 77.19 115 LEU 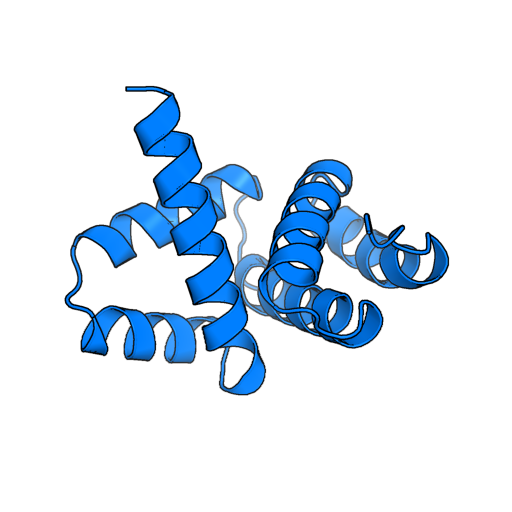A O 1
ATOM 936 N N . GLU A 1 116 ? -10.823 16.307 5.261 1.00 59.25 116 GLU A N 1
ATOM 937 C CA . GLU A 1 116 ? -11.934 16.584 6.189 1.00 59.25 116 GLU A CA 1
ATOM 938 C C . GLU A 1 116 ? -11.813 17.982 6.818 1.00 59.25 116 GLU A C 1
ATOM 940 O O . GLU A 1 116 ? -12.871 18.633 6.985 1.00 59.25 116 GLU A O 1
#

pLDDT: mean 88.54, std 9.53, range [42.25, 96.88]

Foldseek 3Di:
DQPDLPVVLLVVCVVLCVVLVEDSVVVVVLLSQLCVVVVDDSNLSSVLSSQLSCLQRVPDPDSDYPVVSLVVLLVVLVVDDPVVLQVSLCVRRHDPNSVSNVSSSVVVVVVVVVVD

Secondary structure (DSSP, 8-state):
------HHHHTTTHHHHHHTT--HHHHHHHHHHHHHHH---HHHHHHHHHHHHHHHHTT--S---HHHHHHHHHHHHTTS-HHHHHHHHHHHH-HHHHHHHHHHHHHHHHHHHT--

Radius of gyration: 13.75 Å; chains: 1; bounding box: 29×31×34 Å

Sequence (116 aa):
MEQDINETSLKRLSPICDTFNLDLDEIRRDIKKVVTRTEMDVAMVVGGFRTIILKLFYKRKDNVSYSQVKADIYDVMRKLSKPEKGAFAHRLVGGHCHAMLLYLMDEYEKEILALE

Organism: Bacillus thuringiensis subsp. tolworthi (NCBI:txid1442)